Protein AF-A0A1W2A6E4-F1 (afdb_monomer_lite)

Radius of gyration: 13.14 Å; chains: 1; bounding box: 32×28×34 Å

Sequence (102 aa):
MYSIEDKGDCSIYTFNGIDLKIKSVEKKDEVFVFIEHKGKDPLLSMLFGDFGAECELDNIDFEVRTEGGIRYAVVSKDHLTGFIKEVYFFVMENKNVLDKIV

Secondary structure (DSSP, 8-state):
--EEEE-SS-EEEEETTTTEEEEEEEETTEEEEEEEETT-HHHHHHHTTTHHHH---TT--EEEEEETTEEEEEEETTTHHHHHHHHHHHHHHTHHHHTT--

pLDDT: mean 76.82, std 14.39, range [43.0, 93.88]

Foldseek 3Di:
DWDWDDPPQWIWTHDPPFQKIWIWGDDDFKIKIAIDHDPDCPLVCCVQPCVVVVDPLVVWDWHWDADPNGIIIIGGPVCVVSVVVSSVVSCVVCVVVVVVVD

Structure (mmCIF, N/CA/C/O backbone):
data_AF-A0A1W2A6E4-F1
#
_entry.id   AF-A0A1W2A6E4-F1
#
loop_
_atom_site.group_PDB
_atom_site.id
_atom_site.type_symbol
_atom_site.label_atom_id
_atom_site.label_alt_id
_atom_site.label_comp_id
_atom_site.label_asym_id
_atom_site.label_entity_id
_atom_site.label_seq_id
_atom_site.pdbx_PDB_ins_code
_atom_site.Cartn_x
_atom_site.Cartn_y
_atom_site.Cartn_z
_atom_site.occupancy
_atom_site.B_iso_or_equiv
_atom_site.auth_seq_id
_atom_site.auth_comp_id
_atom_site.auth_asym_id
_atom_site.auth_atom_id
_atom_site.pdbx_PDB_model_num
ATOM 1 N N . MET A 1 1 ? 0.035 -13.664 -7.875 1.00 69.12 1 MET A N 1
ATOM 2 C CA . MET A 1 1 ? -0.641 -14.074 -6.621 1.00 69.12 1 MET A CA 1
ATOM 3 C C . MET A 1 1 ? 0.341 -13.819 -5.487 1.00 69.12 1 MET A C 1
ATOM 5 O O . MET A 1 1 ? 1.489 -14.223 -5.631 1.00 69.12 1 MET A O 1
ATOM 9 N N . TYR A 1 2 ? -0.043 -13.069 -4.454 1.00 84.06 2 TYR A N 1
ATOM 10 C CA . TYR A 1 2 ? 0.850 -12.699 -3.347 1.00 84.06 2 TYR A CA 1
ATOM 11 C C . TYR A 1 2 ? 0.782 -13.717 -2.204 1.00 84.06 2 TYR A C 1
ATOM 13 O O . TYR A 1 2 ? -0.222 -14.411 -2.051 1.00 84.06 2 TYR A O 1
ATOM 21 N N . SER A 1 3 ? 1.837 -13.791 -1.395 1.00 90.56 3 SER A N 1
ATOM 22 C CA . SER A 1 3 ? 1.813 -14.450 -0.086 1.00 90.56 3 SER A CA 1
ATOM 23 C C . SER A 1 3 ? 1.594 -13.417 1.015 1.00 90.56 3 SER A C 1
ATOM 25 O O . SER A 1 3 ? 2.071 -12.289 0.893 1.00 90.56 3 SER A O 1
ATOM 27 N N . ILE A 1 4 ? 0.890 -13.800 2.080 1.00 92.19 4 ILE A N 1
ATOM 28 C CA . ILE A 1 4 ? 0.664 -12.951 3.254 1.00 92.19 4 ILE A CA 1
ATOM 29 C C . ILE A 1 4 ? 1.457 -13.521 4.429 1.00 92.19 4 ILE A C 1
ATOM 31 O O . ILE A 1 4 ? 1.341 -14.707 4.734 1.00 92.19 4 ILE A O 1
ATOM 35 N N . GLU A 1 5 ? 2.231 -12.672 5.093 1.00 92.56 5 GLU A N 1
ATOM 36 C CA . GLU A 1 5 ? 2.860 -12.947 6.383 1.00 92.56 5 GLU A CA 1
ATOM 37 C C . GLU A 1 5 ? 2.211 -12.058 7.448 1.00 92.56 5 GLU A C 1
ATOM 39 O O . GLU A 1 5 ? 2.331 -10.833 7.391 1.00 92.56 5 GLU A O 1
ATOM 44 N N . ASP A 1 6 ? 1.531 -12.665 8.417 1.00 89.94 6 ASP A N 1
ATOM 45 C CA . ASP A 1 6 ? 0.991 -11.961 9.581 1.00 89.94 6 ASP A CA 1
ATOM 46 C C . ASP A 1 6 ? 2.047 -11.898 10.695 1.00 89.94 6 ASP A C 1
ATOM 48 O O . ASP A 1 6 ? 2.650 -12.916 11.049 1.00 89.94 6 ASP A O 1
ATOM 52 N N . LYS A 1 7 ? 2.309 -10.698 11.220 1.00 88.25 7 LYS A N 1
ATOM 53 C CA . LYS A 1 7 ? 3.280 -10.454 12.300 1.00 88.25 7 LYS A CA 1
ATOM 54 C C . LYS A 1 7 ? 2.628 -9.929 13.582 1.00 88.25 7 LYS A C 1
ATOM 56 O O . LYS A 1 7 ? 3.324 -9.442 14.469 1.00 88.25 7 LYS A O 1
ATOM 61 N N . GLY A 1 8 ? 1.309 -10.060 13.705 1.00 84.31 8 GLY A N 1
ATOM 62 C CA . GLY A 1 8 ? 0.516 -9.624 14.851 1.00 84.31 8 GLY A CA 1
ATOM 63 C C . GLY A 1 8 ? 0.167 -8.136 14.822 1.00 8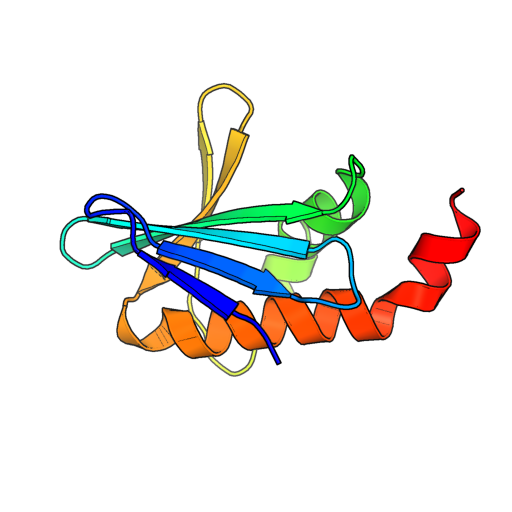4.31 8 GLY A C 1
ATOM 64 O O . GLY A 1 8 ? -1.001 -7.782 14.933 1.00 84.31 8 GLY A O 1
ATOM 65 N N . ASP A 1 9 ? 1.157 -7.257 14.663 1.00 86.44 9 ASP A N 1
ATOM 66 C CA . ASP A 1 9 ? 0.953 -5.802 14.565 1.00 86.44 9 ASP A CA 1
ATOM 67 C C . ASP A 1 9 ? 0.820 -5.303 13.118 1.00 86.44 9 ASP A C 1
ATOM 69 O O . ASP A 1 9 ? 0.418 -4.162 12.873 1.00 86.44 9 ASP A O 1
ATOM 73 N N . CYS A 1 10 ? 1.176 -6.146 12.151 1.00 91.38 10 CYS A N 1
ATOM 74 C CA . CYS A 1 10 ? 1.112 -5.831 10.738 1.00 91.38 10 CYS A CA 1
ATOM 75 C C . CYS A 1 10 ? 0.984 -7.081 9.869 1.00 91.38 10 CYS A C 1
ATOM 77 O O . CYS A 1 10 ? 1.385 -8.180 10.259 1.00 91.38 10 CYS A O 1
ATOM 79 N N . SER A 1 11 ? 0.490 -6.878 8.652 1.00 93.88 11 SER A N 1
ATOM 80 C CA . SER A 1 11 ? 0.472 -7.893 7.601 1.00 93.88 11 SER A CA 1
ATOM 81 C C . SER A 1 11 ? 1.395 -7.465 6.467 1.00 93.88 11 SER A C 1
ATOM 83 O O . SER A 1 11 ? 1.422 -6.295 6.082 1.00 93.88 11 SER A O 1
ATOM 85 N N . ILE A 1 12 ? 2.172 -8.404 5.932 1.00 92.69 12 ILE A N 1
ATOM 86 C CA . ILE A 1 12 ? 3.088 -8.169 4.813 1.00 92.69 12 ILE A CA 1
ATOM 87 C C . ILE A 1 12 ? 2.634 -9.006 3.623 1.00 92.69 12 ILE A C 1
ATOM 89 O O . ILE A 1 12 ? 2.605 -10.232 3.683 1.00 92.69 12 ILE A O 1
ATOM 93 N N . TYR A 1 13 ? 2.310 -8.329 2.530 1.00 92.06 13 TYR A N 1
ATOM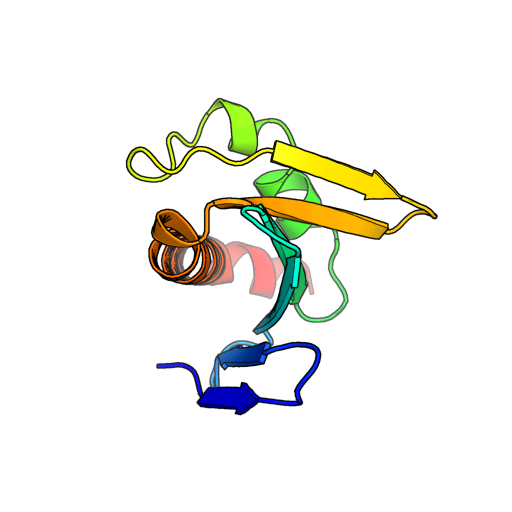 94 C CA . TYR A 1 13 ? 1.923 -8.900 1.252 1.00 92.06 13 TYR A CA 1
ATOM 95 C C . TYR A 1 13 ? 3.140 -8.899 0.328 1.00 92.06 13 TYR A C 1
ATOM 97 O O . TYR A 1 13 ? 3.633 -7.838 -0.058 1.00 92.06 13 TYR A O 1
ATOM 105 N N . THR A 1 14 ? 3.621 -10.083 -0.039 1.00 90.94 14 THR A N 1
ATOM 106 C CA . THR A 1 14 ? 4.790 -10.255 -0.910 1.00 90.94 14 THR A CA 1
ATOM 107 C C . THR A 1 14 ? 4.348 -10.794 -2.266 1.00 90.94 14 THR A C 1
ATOM 109 O O . THR A 1 14 ? 3.797 -11.893 -2.366 1.00 90.94 14 THR A O 1
ATOM 112 N N . PHE A 1 15 ? 4.586 -10.030 -3.331 1.00 88.12 15 PHE A N 1
ATOM 113 C CA . PHE A 1 15 ? 4.155 -10.378 -4.685 1.00 88.12 15 PHE A CA 1
ATOM 114 C C . PHE A 1 15 ? 5.260 -11.097 -5.457 1.00 88.12 15 PHE A C 1
ATOM 116 O O . PHE A 1 15 ? 5.982 -10.498 -6.241 1.00 88.12 15 PHE A O 1
ATOM 123 N N . ASN A 1 16 ? 5.372 -12.411 -5.276 1.00 72.81 16 ASN A N 1
ATOM 124 C CA . ASN A 1 16 ? 6.395 -13.215 -5.951 1.00 72.81 16 ASN A CA 1
ATOM 125 C C . ASN A 1 16 ? 6.351 -13.028 -7.486 1.00 72.81 16 ASN A C 1
ATOM 127 O O . ASN A 1 16 ? 5.318 -13.259 -8.115 1.00 72.81 16 ASN A O 1
ATOM 131 N N . GLY A 1 17 ? 7.471 -12.606 -8.086 1.00 76.69 17 GLY A N 1
ATOM 132 C CA . GLY A 1 17 ? 7.608 -12.344 -9.532 1.00 76.69 17 GLY A CA 1
ATOM 133 C C . GLY A 1 17 ? 7.712 -10.862 -9.919 1.00 76.69 17 GLY A C 1
ATOM 134 O O . GLY A 1 17 ? 8.107 -10.544 -11.045 1.00 76.69 17 GLY A O 1
ATOM 135 N N . ILE A 1 18 ? 7.421 -9.964 -8.981 1.00 76.38 18 ILE A N 1
ATOM 136 C CA . ILE A 1 18 ? 7.797 -8.551 -9.026 1.00 76.38 18 ILE A CA 1
ATOM 137 C C . ILE A 1 18 ? 8.390 -8.186 -7.666 1.00 76.38 18 ILE A C 1
ATOM 139 O O . ILE A 1 18 ? 7.989 -8.732 -6.646 1.00 76.38 18 ILE A O 1
ATOM 143 N N . ASP A 1 19 ? 9.380 -7.305 -7.610 1.00 81.25 19 ASP A N 1
ATOM 144 C CA . ASP A 1 19 ? 10.027 -6.939 -6.345 1.00 81.25 19 ASP A CA 1
ATOM 145 C C . ASP A 1 19 ? 9.154 -5.957 -5.530 1.00 81.25 19 ASP A C 1
ATOM 147 O O . ASP A 1 19 ? 9.621 -4.889 -5.142 1.00 81.25 19 ASP A O 1
ATOM 151 N N . LEU A 1 20 ? 7.877 -6.308 -5.314 1.00 85.62 20 LEU A N 1
ATOM 152 C CA . LEU A 1 20 ? 6.852 -5.534 -4.614 1.00 85.62 20 LEU A CA 1
ATOM 153 C C . LEU A 1 20 ? 6.500 -6.190 -3.275 1.00 85.62 20 LEU A C 1
ATOM 155 O O . LEU A 1 20 ? 6.094 -7.358 -3.213 1.00 85.62 20 LEU A O 1
ATOM 159 N N . LYS A 1 21 ? 6.584 -5.391 -2.215 1.00 89.56 21 LYS A N 1
ATOM 160 C CA . LYS A 1 21 ? 6.067 -5.705 -0.888 1.00 89.56 21 LYS A CA 1
ATOM 161 C C . LYS A 1 21 ? 5.126 -4.602 -0.436 1.00 89.56 21 LYS A C 1
ATOM 163 O O . LYS A 1 21 ? 5.409 -3.422 -0.616 1.00 89.56 21 LYS A O 1
ATOM 168 N N . ILE A 1 22 ? 4.018 -4.989 0.176 1.00 90.06 22 ILE A N 1
ATOM 169 C CA . ILE A 1 22 ? 3.074 -4.058 0.787 1.00 90.06 22 ILE A CA 1
ATOM 170 C C . ILE A 1 22 ? 2.938 -4.445 2.252 1.00 90.06 22 ILE A C 1
ATOM 172 O O . ILE A 1 22 ? 2.691 -5.604 2.562 1.00 90.06 22 ILE A O 1
ATOM 176 N N . LYS A 1 23 ? 3.114 -3.496 3.163 1.00 92.38 23 LYS A N 1
ATOM 177 C CA . LYS A 1 23 ? 2.880 -3.681 4.594 1.00 92.38 23 LYS A CA 1
ATOM 178 C C . LYS A 1 23 ? 1.612 -2.933 4.980 1.00 92.38 23 LYS A C 1
ATOM 180 O O . LYS A 1 23 ? 1.525 -1.739 4.720 1.00 92.38 23 LYS A O 1
ATOM 185 N N . SER A 1 24 ? 0.676 -3.598 5.648 1.00 92.75 24 SER A N 1
ATOM 186 C CA . SER A 1 24 ? -0.492 -2.961 6.254 1.00 92.75 24 SER A CA 1
ATOM 187 C C . SER A 1 24 ? -0.396 -2.982 7.777 1.00 92.75 24 SER A C 1
ATOM 189 O O . SER A 1 24 ? 0.000 -3.983 8.373 1.00 92.75 24 SER A O 1
ATOM 191 N N . VAL A 1 25 ? -0.762 -1.873 8.412 1.00 93.50 25 VAL A N 1
ATOM 192 C CA . VAL A 1 25 ? -0.875 -1.744 9.869 1.00 93.50 25 VAL A CA 1
ATOM 193 C C . VAL A 1 25 ? -2.280 -1.256 10.174 1.00 93.50 25 VAL A C 1
ATOM 195 O O . VAL A 1 25 ? -2.634 -0.131 9.824 1.00 93.50 25 VAL A O 1
ATOM 198 N N . GLU A 1 26 ? -3.090 -2.091 10.810 1.00 90.94 26 GLU A N 1
ATOM 199 C CA . GLU A 1 26 ? -4.449 -1.708 11.183 1.00 90.94 26 GLU A CA 1
ATOM 200 C C . GLU A 1 26 ? -4.452 -0.902 12.483 1.00 90.94 26 GLU A C 1
ATOM 202 O O . GLU A 1 26 ? -3.879 -1.316 13.493 1.00 90.94 26 GLU A O 1
ATOM 207 N N . LYS A 1 27 ? -5.141 0.241 12.489 1.00 88.12 27 LYS A N 1
ATOM 208 C CA . LYS A 1 27 ? -5.401 1.024 13.700 1.00 88.12 27 LYS A CA 1
ATOM 209 C C . LYS A 1 27 ? -6.841 1.521 13.693 1.00 88.12 27 LYS A C 1
ATOM 211 O O . LYS A 1 27 ? -7.190 2.428 12.947 1.00 88.12 27 LYS A O 1
ATOM 216 N N . LYS A 1 28 ? -7.656 0.979 14.604 1.00 85.69 28 LYS A N 1
ATOM 217 C CA . LYS A 1 28 ? -9.094 1.284 14.712 1.00 85.69 28 LYS A CA 1
ATOM 218 C C . LYS A 1 28 ? -9.813 1.005 13.389 1.00 85.69 28 LYS A C 1
ATOM 220 O O . LYS A 1 28 ? -9.899 -0.167 13.040 1.00 85.69 28 LYS A O 1
ATOM 225 N N . ASP A 1 29 ? -10.262 2.045 12.690 1.00 83.25 29 ASP A N 1
ATOM 226 C CA . ASP A 1 29 ? -11.020 1.993 11.433 1.00 83.25 29 ASP A CA 1
ATOM 227 C C . ASP A 1 29 ? -10.152 2.295 10.197 1.00 83.25 29 ASP A C 1
ATOM 229 O O . ASP A 1 29 ? -10.593 2.116 9.064 1.00 83.25 29 ASP A O 1
ATOM 233 N N . GLU A 1 30 ? -8.900 2.708 10.410 1.00 88.31 30 GLU A N 1
ATOM 234 C CA . GLU A 1 30 ? -7.941 3.029 9.354 1.00 88.31 30 GLU A CA 1
ATOM 235 C C . GLU A 1 30 ? -6.894 1.916 9.208 1.00 88.31 30 GLU A C 1
ATOM 237 O O . GLU A 1 30 ? -6.469 1.275 10.179 1.00 88.31 30 GLU A O 1
ATOM 242 N N . VAL A 1 31 ? -6.423 1.722 7.979 1.00 91.44 31 VAL A N 1
ATOM 243 C CA . VAL A 1 31 ? -5.293 0.855 7.662 1.00 91.44 31 VAL A CA 1
ATOM 244 C C . VAL A 1 31 ? -4.204 1.674 6.992 1.00 91.44 31 VAL A C 1
ATOM 246 O O . VAL A 1 31 ? -4.416 2.328 5.976 1.00 91.44 31 VAL A O 1
ATOM 249 N N . PHE A 1 32 ? -3.014 1.609 7.572 1.00 91.38 32 PHE A N 1
ATOM 250 C CA . PHE A 1 32 ? -1.833 2.324 7.119 1.00 91.38 32 PHE A CA 1
ATOM 251 C C . PHE A 1 32 ? -1.055 1.395 6.196 1.00 91.38 32 PHE A C 1
ATOM 253 O O . PHE A 1 32 ? -0.592 0.340 6.635 1.00 91.38 32 PHE A O 1
ATOM 260 N N . VAL A 1 33 ? -0.931 1.764 4.925 1.00 89.94 33 VAL A N 1
ATOM 261 C CA . VAL A 1 33 ? -0.366 0.920 3.874 1.00 89.94 33 VAL A CA 1
ATOM 262 C C . VAL A 1 33 ? 0.943 1.512 3.367 1.00 89.94 33 VAL A C 1
ATOM 264 O O . VAL A 1 33 ? 0.984 2.583 2.762 1.00 89.94 33 VAL A O 1
ATOM 267 N N . PHE A 1 34 ? 2.026 0.782 3.601 1.00 87.62 34 PHE A N 1
ATOM 268 C CA . PHE A 1 34 ? 3.379 1.115 3.177 1.00 87.62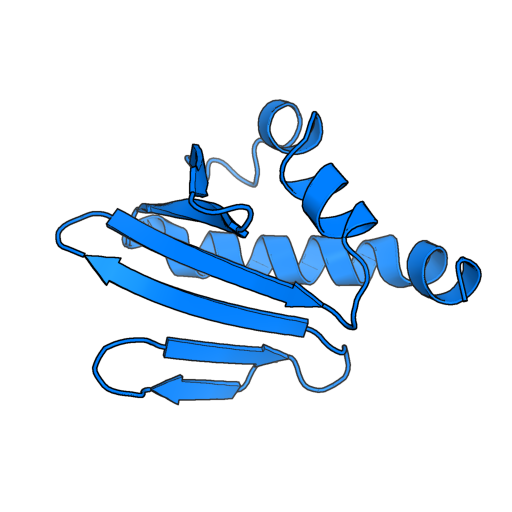 34 PHE A CA 1
ATOM 269 C C . PHE A 1 34 ? 3.746 0.237 1.989 1.00 87.62 34 PHE A C 1
ATOM 271 O O . PHE A 1 34 ? 3.598 -0.983 2.052 1.00 87.62 34 PHE A O 1
ATOM 278 N N . ILE A 1 35 ? 4.234 0.842 0.914 1.00 84.56 35 ILE A N 1
ATOM 279 C CA . ILE A 1 35 ? 4.547 0.136 -0.328 1.00 84.56 35 ILE A CA 1
ATOM 280 C C . ILE A 1 35 ? 6.053 0.224 -0.552 1.00 84.56 35 ILE A C 1
ATOM 282 O O . ILE A 1 35 ? 6.632 1.307 -0.545 1.00 84.56 35 ILE A O 1
ATOM 286 N N . GLU A 1 36 ? 6.686 -0.923 -0.754 1.00 80.38 36 GLU A N 1
ATOM 287 C CA . GLU A 1 36 ? 8.110 -1.049 -1.021 1.00 80.38 36 GLU A CA 1
ATOM 288 C C . GLU A 1 36 ? 8.302 -1.752 -2.369 1.00 80.38 36 GLU A C 1
ATOM 290 O O . GLU A 1 36 ? 7.898 -2.901 -2.549 1.00 80.38 36 GLU A O 1
ATOM 295 N N . HIS A 1 37 ? 8.934 -1.063 -3.321 1.00 74.25 37 HIS A N 1
ATOM 296 C CA . HIS A 1 37 ? 9.314 -1.635 -4.611 1.00 74.25 37 HIS A CA 1
ATOM 297 C C . HIS A 1 37 ? 10.772 -1.290 -4.941 1.00 74.25 37 HIS A C 1
ATOM 299 O O . HIS A 1 37 ? 11.121 -0.111 -5.009 1.00 74.25 37 HIS A O 1
ATOM 305 N N . LYS A 1 38 ? 11.618 -2.321 -5.108 1.00 67.31 38 LYS A N 1
ATOM 306 C CA . LYS A 1 38 ? 13.087 -2.300 -5.335 1.00 67.31 38 LYS A CA 1
ATOM 307 C C . LYS A 1 38 ? 13.746 -0.908 -5.509 1.00 67.31 38 LYS A C 1
ATOM 309 O O . LYS A 1 38 ? 14.145 -0.518 -6.604 1.00 67.31 38 LYS A O 1
ATOM 314 N N . GLY A 1 39 ? 13.891 -0.166 -4.406 1.00 52.97 39 GLY A N 1
ATOM 315 C CA . GLY A 1 39 ? 14.710 1.052 -4.303 1.00 52.97 39 GLY A CA 1
ATOM 316 C C . GLY A 1 39 ? 14.319 2.254 -5.178 1.00 52.97 39 GLY A C 1
ATOM 317 O O . GLY A 1 39 ? 15.107 3.194 -5.258 1.00 52.97 39 GLY A O 1
ATOM 318 N N . LYS A 1 40 ? 13.154 2.257 -5.844 1.00 52.22 40 LYS A N 1
ATOM 319 C CA . LYS A 1 40 ? 12.749 3.342 -6.756 1.00 52.22 40 LYS A CA 1
ATOM 320 C C . LYS A 1 40 ? 11.455 4.026 -6.307 1.00 52.22 40 LYS A C 1
ATOM 322 O O . LYS A 1 40 ? 10.351 3.577 -6.597 1.00 52.22 40 LYS A O 1
ATOM 327 N N . ASP A 1 41 ? 11.654 5.185 -5.685 1.00 54.94 41 ASP A N 1
ATOM 328 C CA . ASP A 1 41 ? 10.667 6.207 -5.311 1.00 54.94 41 ASP A CA 1
ATOM 329 C C . ASP A 1 41 ? 9.816 6.785 -6.475 1.00 54.94 41 ASP A C 1
ATOM 331 O O . ASP A 1 41 ? 8.664 7.128 -6.232 1.00 54.94 41 ASP A O 1
ATOM 335 N N . PRO A 1 42 ? 10.260 6.857 -7.756 1.00 53.47 42 PRO A N 1
ATOM 336 C CA . PRO A 1 42 ? 9.474 7.517 -8.808 1.00 53.47 42 PRO A CA 1
ATOM 337 C C . PRO A 1 42 ? 8.069 6.937 -9.016 1.00 53.47 42 PRO A C 1
ATOM 339 O O . PRO A 1 42 ? 7.129 7.690 -9.231 1.00 53.47 42 PRO A O 1
ATOM 342 N N . LEU A 1 43 ? 7.908 5.616 -8.897 1.00 57.12 43 LEU A N 1
ATOM 343 C CA . LEU A 1 43 ? 6.608 4.941 -8.990 1.00 57.12 43 LEU A CA 1
ATOM 344 C C . LEU A 1 43 ? 5.680 5.275 -7.828 1.00 57.12 43 LEU A C 1
ATOM 346 O O . LEU A 1 43 ? 4.488 5.460 -8.032 1.00 57.12 43 LEU A O 1
ATOM 350 N N . LEU A 1 44 ? 6.230 5.322 -6.614 1.00 60.66 44 LEU A N 1
ATOM 351 C CA . LEU A 1 44 ? 5.487 5.673 -5.407 1.00 60.66 44 LEU A CA 1
ATOM 352 C C . LEU A 1 44 ? 5.128 7.151 -5.428 1.00 60.66 44 LEU A C 1
ATOM 354 O O . LEU A 1 44 ? 4.034 7.526 -5.038 1.00 60.66 44 LEU A O 1
ATOM 358 N N . SER A 1 45 ? 6.021 7.992 -5.937 1.00 62.62 45 SER A N 1
ATOM 359 C CA . SER A 1 45 ? 5.758 9.403 -6.172 1.00 62.62 45 SER A CA 1
ATOM 360 C C . SER A 1 45 ? 4.753 9.649 -7.301 1.00 62.62 45 SER A C 1
ATOM 362 O O . SER A 1 45 ? 4.060 10.653 -7.237 1.00 62.62 45 SER A O 1
ATOM 364 N N . MET A 1 46 ? 4.608 8.750 -8.283 1.00 62.41 46 MET A N 1
ATOM 365 C CA . MET A 1 46 ? 3.500 8.795 -9.248 1.00 62.41 46 MET A CA 1
ATOM 366 C C . MET A 1 46 ? 2.197 8.315 -8.606 1.00 62.41 46 MET A C 1
ATOM 368 O O . MET A 1 46 ? 1.239 9.074 -8.587 1.00 62.41 46 MET A O 1
ATOM 372 N N . LEU A 1 47 ? 2.191 7.129 -7.987 1.00 66.69 47 LEU A N 1
ATOM 373 C CA . LEU A 1 47 ? 1.038 6.558 -7.278 1.00 66.69 47 LEU A CA 1
ATOM 374 C C . LEU A 1 47 ? 0.474 7.504 -6.202 1.00 66.69 47 LEU A C 1
ATOM 376 O O . LEU A 1 47 ? -0.733 7.577 -6.007 1.00 66.69 47 LEU A O 1
ATOM 380 N N . PHE A 1 48 ? 1.351 8.232 -5.509 1.00 64.12 48 PHE A N 1
ATOM 381 C CA . PHE A 1 48 ? 0.999 9.161 -4.438 1.00 64.12 48 PHE A CA 1
ATOM 382 C C . PHE A 1 48 ? 1.067 10.650 -4.828 1.00 64.12 48 PHE A C 1
ATOM 384 O O . PHE A 1 48 ? 0.874 11.507 -3.966 1.00 64.12 48 PHE A O 1
ATOM 391 N N . GLY A 1 49 ? 1.416 10.963 -6.077 1.00 63.72 49 GLY A N 1
ATOM 392 C CA . GLY A 1 49 ? 1.428 12.320 -6.633 1.00 63.72 49 GLY A CA 1
ATOM 393 C C . GLY A 1 49 ? 0.100 12.637 -7.321 1.00 63.72 49 GLY A C 1
ATOM 394 O O . GLY A 1 49 ? -0.956 12.271 -6.813 1.00 63.72 49 GLY A O 1
ATOM 395 N N . ASP A 1 50 ? 0.146 13.254 -8.505 1.00 50.31 50 ASP A N 1
ATOM 396 C CA . ASP A 1 50 ? -1.049 13.614 -9.297 1.00 50.31 50 ASP A CA 1
ATOM 397 C C . ASP A 1 50 ? -1.953 12.413 -9.647 1.00 50.31 50 ASP A C 1
ATOM 399 O O . ASP A 1 50 ? -3.138 12.581 -9.919 1.00 50.31 50 ASP A O 1
ATOM 403 N N . PHE A 1 51 ? -1.439 11.182 -9.584 1.00 50.28 51 PHE A N 1
ATOM 404 C CA . PHE A 1 51 ? -2.214 9.979 -9.884 1.00 50.28 51 PHE A CA 1
ATOM 405 C C . PHE A 1 51 ? -3.188 9.591 -8.764 1.00 50.28 51 PHE A C 1
ATOM 407 O O . PHE A 1 51 ? -4.210 8.994 -9.055 1.00 50.28 51 PHE A O 1
ATOM 414 N N . GLY A 1 52 ? -2.948 9.968 -7.502 1.00 50.00 52 GLY A N 1
ATOM 415 C CA . GLY A 1 52 ? -3.934 9.753 -6.431 1.00 50.00 52 GLY A CA 1
ATOM 416 C C . GLY A 1 52 ? -5.199 10.609 -6.591 1.00 50.00 52 GLY A C 1
ATOM 417 O O . GLY A 1 52 ? -6.232 10.281 -6.020 1.00 50.00 52 GLY A O 1
ATOM 418 N N . ALA A 1 53 ? -5.118 11.690 -7.378 1.00 48.25 53 ALA A N 1
ATOM 419 C CA . ALA A 1 53 ? -6.251 12.539 -7.742 1.00 48.25 53 ALA A CA 1
ATOM 420 C C . ALA A 1 53 ? -6.910 12.131 -9.076 1.00 48.25 53 ALA A C 1
ATOM 422 O O . ALA A 1 53 ? -8.091 12.402 -9.267 1.00 48.25 53 ALA A O 1
ATOM 423 N N . GLU A 1 54 ? -6.164 11.497 -9.991 1.00 43.00 54 GLU A N 1
ATOM 424 C CA . GLU A 1 54 ? -6.657 11.069 -11.316 1.00 43.00 54 GLU A CA 1
ATOM 425 C C . GLU A 1 54 ? -7.106 9.599 -11.357 1.00 43.00 54 GLU A C 1
ATOM 427 O O . GLU A 1 54 ? -7.965 9.230 -12.156 1.00 43.00 54 GLU A O 1
ATOM 432 N N . CYS A 1 55 ? -6.566 8.750 -10.484 1.00 49.28 55 CYS A N 1
ATOM 433 C CA . CYS A 1 55 ? -7.076 7.413 -10.253 1.00 49.28 55 CYS A CA 1
ATOM 434 C C . CYS A 1 55 ? -8.083 7.449 -9.117 1.00 49.28 55 CYS A C 1
ATOM 436 O O . CYS A 1 55 ? -7.771 7.147 -7.965 1.00 49.28 55 CYS A O 1
ATOM 438 N N . GLU A 1 56 ? -9.334 7.706 -9.486 1.00 50.62 56 GLU A N 1
ATOM 439 C CA . GLU A 1 56 ? -10.443 6.928 -8.944 1.00 50.62 56 GLU A CA 1
ATOM 440 C C . GLU A 1 56 ? -10.087 5.439 -9.125 1.00 50.62 56 GLU A C 1
ATOM 442 O O . GLU A 1 56 ? -10.448 4.813 -10.118 1.00 50.62 56 GLU A O 1
ATOM 447 N N . LEU A 1 57 ? -9.272 4.888 -8.222 1.00 60.03 57 LEU A N 1
A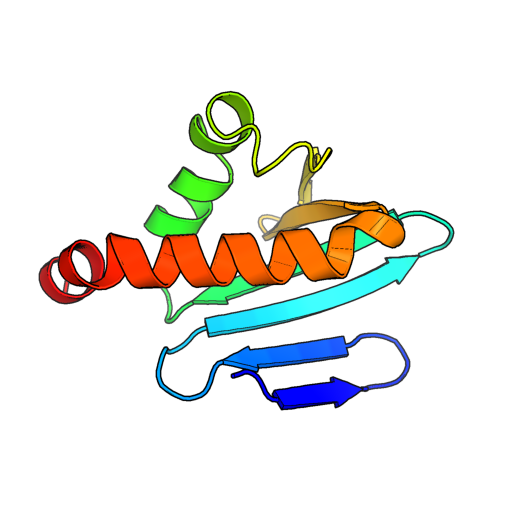TOM 448 C CA . L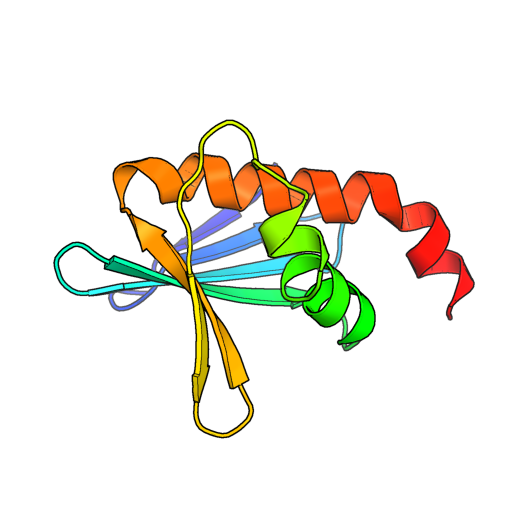EU A 1 57 ? -8.933 3.472 -8.159 1.00 60.03 57 LEU A CA 1
ATOM 449 C C . LEU A 1 57 ? -10.236 2.733 -7.845 1.00 60.03 57 LEU A C 1
ATOM 451 O O . LEU A 1 57 ? -10.525 2.515 -6.681 1.00 60.03 57 LEU A O 1
ATOM 455 N N . ASP A 1 58 ? -11.087 2.459 -8.832 1.00 58.78 58 ASP A N 1
ATOM 456 C CA . ASP A 1 58 ? -12.352 1.724 -8.683 1.00 58.78 58 ASP A CA 1
ATOM 457 C C . ASP A 1 58 ? -13.163 2.089 -7.404 1.00 58.78 58 ASP A C 1
ATOM 459 O O . ASP A 1 58 ? -13.547 1.220 -6.621 1.00 58.78 58 ASP A O 1
ATOM 463 N N . ASN A 1 59 ? -13.438 3.381 -7.163 1.00 66.56 59 ASN A N 1
ATOM 464 C CA . ASN A 1 59 ? -14.137 3.890 -5.957 1.00 66.56 59 ASN A CA 1
ATOM 465 C C . ASN A 1 59 ? -13.446 3.603 -4.604 1.00 66.56 59 ASN A C 1
ATOM 467 O O . ASN A 1 59 ? -14.100 3.554 -3.560 1.00 66.56 59 ASN A O 1
ATOM 471 N N . ILE A 1 60 ? -12.132 3.400 -4.588 1.00 74.81 60 ILE A N 1
ATOM 472 C CA . ILE A 1 60 ? -11.363 3.248 -3.355 1.00 74.81 60 ILE A CA 1
ATOM 473 C C . ILE A 1 60 ? -10.964 4.628 -2.843 1.00 74.81 60 ILE A C 1
ATOM 475 O O . ILE A 1 60 ? -10.016 5.237 -3.332 1.00 74.81 60 ILE A O 1
ATOM 479 N N . ASP A 1 61 ? -11.652 5.087 -1.801 1.00 78.00 61 ASP A N 1
ATOM 480 C CA . ASP A 1 61 ? -11.231 6.270 -1.051 1.00 78.00 61 ASP A CA 1
ATOM 481 C C . ASP A 1 61 ? -9.959 5.972 -0.245 1.00 78.00 61 ASP A C 1
ATOM 483 O O . ASP A 1 61 ? -9.929 5.045 0.579 1.00 78.00 61 ASP A O 1
ATOM 487 N N . PHE A 1 62 ? -8.914 6.772 -0.465 1.00 83.50 62 PHE A N 1
ATOM 488 C CA . PHE A 1 62 ? -7.679 6.726 0.311 1.00 83.50 62 PHE A CA 1
ATOM 489 C C . PHE A 1 62 ? -7.035 8.105 0.454 1.00 83.50 62 PHE A C 1
ATOM 491 O O . PHE A 1 62 ? -7.166 8.973 -0.404 1.00 83.50 62 PHE A O 1
ATOM 498 N N . GLU A 1 63 ? -6.290 8.294 1.540 1.00 84.06 63 GLU A N 1
ATOM 499 C CA . GLU A 1 63 ? -5.460 9.479 1.752 1.00 84.06 63 GLU A CA 1
ATOM 500 C C . GLU A 1 63 ? -3.981 9.121 1.643 1.00 84.06 63 GLU A C 1
ATOM 502 O O . GLU A 1 63 ? -3.557 8.022 2.001 1.00 84.06 63 GLU A O 1
ATOM 507 N N . VAL A 1 64 ? -3.159 10.079 1.226 1.00 82.81 64 VAL A N 1
ATOM 508 C CA . VAL A 1 64 ? -1.700 9.955 1.268 1.00 82.81 64 VAL A CA 1
ATOM 509 C C . VAL A 1 64 ? -1.166 10.824 2.395 1.00 82.81 64 VAL A C 1
ATOM 511 O O . VAL A 1 64 ? -1.409 12.029 2.432 1.00 82.81 64 VAL A O 1
ATOM 514 N N . ARG A 1 65 ? -0.381 10.232 3.297 1.00 84.00 65 ARG A N 1
ATOM 515 C CA . ARG A 1 65 ? 0.285 10.955 4.388 1.00 84.00 65 ARG A CA 1
ATOM 516 C C . ARG A 1 65 ? 1.798 10.769 4.306 1.00 84.00 65 ARG A C 1
ATOM 518 O O . ARG A 1 65 ? 2.302 9.791 3.756 1.00 84.00 65 ARG A O 1
ATOM 525 N N . THR A 1 66 ? 2.536 11.754 4.815 1.00 82.62 66 THR A N 1
ATOM 526 C CA . THR A 1 66 ? 4.002 11.712 4.912 1.00 82.62 66 THR A CA 1
ATOM 527 C C . THR A 1 66 ? 4.417 12.046 6.339 1.00 82.62 66 THR A C 1
ATOM 529 O O . THR A 1 66 ? 4.144 13.144 6.817 1.00 82.62 66 THR A O 1
ATOM 532 N N . GLU A 1 67 ? 5.105 11.125 7.011 1.00 80.06 67 GLU A N 1
ATOM 533 C CA . GLU A 1 67 ? 5.624 11.317 8.368 1.00 80.06 67 GLU A CA 1
ATOM 534 C C . GLU A 1 67 ? 7.088 10.886 8.436 1.00 80.06 67 GLU A C 1
ATOM 536 O O . GLU A 1 67 ? 7.456 9.814 7.960 1.00 80.06 67 GLU A O 1
ATOM 541 N N . GLY A 1 68 ? 7.953 11.730 9.009 1.00 80.06 68 GLY A N 1
ATOM 542 C CA . GLY A 1 68 ? 9.377 11.404 9.170 1.00 80.06 68 GLY A CA 1
ATOM 543 C C . GLY A 1 68 ? 10.118 11.106 7.857 1.00 80.06 68 GLY A C 1
ATOM 544 O O . GLY A 1 68 ? 11.105 10.379 7.874 1.00 80.06 68 GLY A O 1
ATOM 545 N N . GLY A 1 69 ? 9.635 11.630 6.723 1.00 74.75 69 GLY A N 1
ATOM 546 C CA . GLY A 1 69 ? 10.180 11.348 5.389 1.00 74.75 69 GLY A CA 1
ATOM 547 C C . GLY A 1 69 ? 9.668 10.053 4.746 1.00 74.75 69 GLY A C 1
ATOM 548 O O . GLY A 1 69 ? 10.084 9.729 3.640 1.00 74.75 69 GLY A O 1
ATOM 549 N N . ILE A 1 70 ? 8.757 9.330 5.402 1.00 77.25 70 ILE A N 1
ATOM 550 C CA . ILE A 1 70 ? 8.129 8.113 4.881 1.00 77.25 70 ILE A CA 1
ATOM 551 C C . ILE A 1 70 ? 6.724 8.457 4.393 1.00 77.25 70 ILE A C 1
ATOM 553 O O . ILE A 1 70 ? 5.919 9.004 5.149 1.00 77.25 70 ILE A O 1
ATOM 557 N N . ARG A 1 71 ? 6.422 8.113 3.139 1.00 80.81 71 ARG A N 1
ATOM 558 C CA . ARG A 1 71 ? 5.096 8.281 2.537 1.00 80.81 71 ARG A CA 1
ATOM 559 C C . ARG A 1 71 ? 4.315 6.967 2.581 1.00 80.81 71 ARG A C 1
ATOM 561 O O . ARG A 1 71 ? 4.876 5.910 2.297 1.00 80.81 71 ARG A O 1
ATOM 568 N N . TYR A 1 72 ? 3.038 7.034 2.939 1.00 85.25 72 TYR A N 1
ATOM 569 C CA . TYR A 1 72 ? 2.151 5.874 3.039 1.00 85.25 72 TYR A CA 1
ATOM 570 C C . TYR A 1 72 ? 0.702 6.249 2.714 1.00 85.25 72 TYR A C 1
ATOM 572 O O . TYR A 1 72 ? 0.321 7.419 2.797 1.00 85.25 72 TYR A O 1
ATOM 580 N N . ALA A 1 73 ? -0.101 5.246 2.357 1.00 86.94 73 ALA A N 1
ATOM 581 C CA . ALA A 1 73 ? -1.535 5.404 2.149 1.00 86.94 73 ALA A CA 1
ATOM 582 C C . ALA A 1 73 ? -2.304 5.129 3.445 1.00 86.94 73 ALA A C 1
ATOM 584 O O . ALA A 1 73 ? -1.898 4.291 4.251 1.00 86.94 73 ALA A O 1
ATOM 585 N N . VAL A 1 74 ? -3.436 5.795 3.618 1.00 89.50 74 VAL A N 1
ATOM 586 C CA . VAL A 1 74 ? -4.431 5.499 4.643 1.00 89.50 74 VAL A CA 1
ATOM 587 C C . VAL A 1 74 ? -5.708 5.091 3.926 1.00 89.50 74 VAL A C 1
ATOM 589 O O . VAL A 1 74 ? -6.260 5.873 3.159 1.00 89.50 74 VAL A O 1
ATOM 592 N N . VAL A 1 75 ? -6.144 3.855 4.152 1.00 89.12 75 VAL A N 1
ATOM 593 C CA . VAL A 1 75 ? -7.326 3.255 3.517 1.00 89.12 75 VAL A CA 1
ATOM 594 C C . VAL A 1 75 ? -8.292 2.749 4.581 1.00 89.12 75 VAL A C 1
ATOM 596 O O . VAL A 1 75 ? -7.874 2.394 5.687 1.00 89.12 75 VAL A O 1
ATOM 599 N N . SER A 1 76 ? -9.580 2.666 4.254 1.00 90.06 76 SER A N 1
ATOM 600 C CA . SER A 1 76 ? -10.535 1.938 5.093 1.00 90.06 76 SER A CA 1
ATOM 601 C C . SER A 1 76 ? -10.241 0.433 5.056 1.00 90.06 76 SER A C 1
ATOM 603 O O . SER A 1 76 ? -9.673 -0.094 4.092 1.00 90.06 76 SER A O 1
ATOM 605 N N . LYS A 1 77 ? -10.655 -0.294 6.098 1.00 89.38 77 LYS A N 1
ATOM 606 C CA . LYS A 1 77 ? -10.511 -1.761 6.137 1.00 89.38 77 LYS A CA 1
ATOM 607 C C . LYS A 1 77 ? -11.210 -2.452 4.973 1.00 89.38 77 LYS A C 1
ATOM 609 O O . LYS A 1 77 ? -10.646 -3.372 4.383 1.00 89.38 77 LYS A O 1
ATOM 614 N N . ASP A 1 78 ? -12.396 -1.968 4.624 1.00 89.06 78 ASP A N 1
ATOM 615 C CA . ASP A 1 78 ? -13.216 -2.536 3.555 1.00 89.06 78 ASP A CA 1
ATOM 616 C C . ASP A 1 78 ? -12.552 -2.372 2.181 1.00 89.06 78 ASP A C 1
ATOM 618 O O . ASP A 1 78 ? -12.713 -3.218 1.301 1.00 89.06 78 ASP A O 1
ATOM 622 N N . HIS A 1 79 ? -11.737 -1.328 2.006 1.00 87.75 79 HIS A N 1
ATOM 623 C CA . HIS A 1 79 ? -11.045 -1.052 0.749 1.00 87.75 79 HIS A CA 1
ATOM 624 C C . HIS A 1 79 ? -9.633 -1.645 0.669 1.00 87.75 79 HIS A C 1
ATOM 626 O O . HIS A 1 79 ? -9.065 -1.703 -0.421 1.00 87.75 79 HIS A O 1
ATOM 632 N N . LEU A 1 80 ? -9.066 -2.145 1.775 1.00 89.06 80 LEU A N 1
ATOM 633 C CA . LEU A 1 80 ? -7.681 -2.631 1.829 1.00 89.06 80 LEU A CA 1
ATOM 634 C C . LEU A 1 80 ? -7.365 -3.666 0.741 1.00 89.06 80 LEU A C 1
ATOM 636 O O . LEU A 1 80 ? -6.349 -3.572 0.052 1.00 89.06 80 LEU A O 1
ATOM 640 N N . THR A 1 81 ? -8.241 -4.659 0.574 1.00 89.12 81 THR A N 1
ATOM 641 C CA . THR A 1 81 ? -8.019 -5.731 -0.409 1.00 89.12 81 THR A CA 1
ATOM 642 C C . THR A 1 81 ? -8.073 -5.203 -1.843 1.00 89.12 81 THR A C 1
ATOM 644 O O . THR A 1 81 ? -7.310 -5.673 -2.688 1.00 89.12 81 THR A O 1
ATOM 647 N N . GLY A 1 82 ? -8.961 -4.245 -2.125 1.00 87.88 82 GLY A N 1
ATOM 648 C CA . GLY A 1 82 ? -9.035 -3.578 -3.426 1.00 87.88 82 GLY A CA 1
ATOM 649 C C . GLY A 1 82 ? -7.769 -2.771 -3.690 1.00 87.88 82 GLY A C 1
ATOM 650 O O . GLY A 1 82 ? -7.087 -3.003 -4.681 1.00 87.88 82 GLY A O 1
ATOM 651 N N . PHE A 1 83 ? -7.374 -1.940 -2.726 1.00 87.19 83 PHE A N 1
ATOM 652 C CA . PHE A 1 83 ? -6.188 -1.095 -2.822 1.00 87.19 83 PHE A CA 1
ATOM 653 C C . PHE A 1 83 ? -4.918 -1.902 -3.126 1.00 87.19 83 PHE A C 1
ATOM 655 O O . PHE A 1 83 ? -4.151 -1.567 -4.024 1.00 87.19 83 PHE A O 1
ATOM 662 N N . ILE A 1 84 ? -4.709 -3.019 -2.425 1.00 88.44 84 ILE A N 1
ATOM 663 C CA . ILE A 1 84 ? -3.554 -3.905 -2.637 1.00 88.44 84 ILE A CA 1
ATOM 664 C C . ILE A 1 84 ? -3.515 -4.470 -4.067 1.00 88.44 84 ILE A C 1
ATOM 666 O O . ILE A 1 84 ? -2.431 -4.619 -4.639 1.00 88.44 84 ILE A O 1
ATOM 670 N N . LYS A 1 85 ? -4.675 -4.799 -4.647 1.00 86.56 85 LYS A N 1
ATOM 671 C CA . LYS A 1 85 ? -4.768 -5.294 -6.029 1.00 86.56 85 LYS A CA 1
ATOM 672 C C . LYS A 1 85 ? -4.46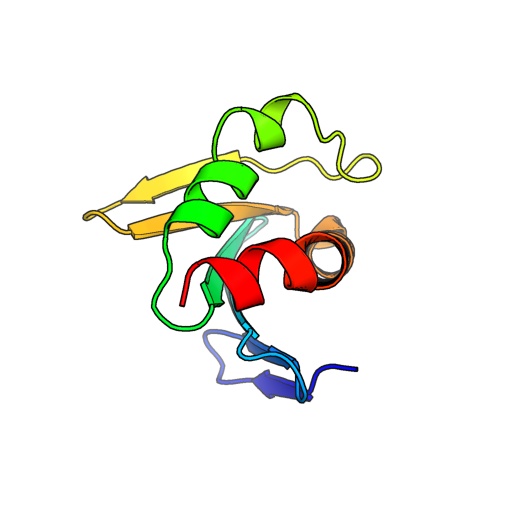2 -4.194 -7.034 1.00 86.56 85 LYS A C 1
ATOM 674 O O . LYS A 1 85 ? -3.696 -4.443 -7.958 1.00 86.56 85 LYS A O 1
ATOM 679 N N . GLU A 1 86 ? -4.988 -2.999 -6.815 1.00 83.62 86 GLU A N 1
ATOM 680 C CA . GLU A 1 86 ? -4.746 -1.856 -7.691 1.00 83.62 86 GLU A CA 1
ATOM 681 C C . GLU A 1 86 ? -3.273 -1.450 -7.715 1.00 83.62 86 GLU A C 1
ATOM 683 O O . GLU A 1 86 ? -2.684 -1.304 -8.784 1.00 83.62 86 GLU A O 1
ATOM 688 N N . VAL A 1 87 ? -2.617 -1.397 -6.551 1.00 83.88 87 VAL A N 1
ATOM 689 C CA . VAL A 1 87 ? -1.164 -1.169 -6.474 1.00 83.88 87 VAL A CA 1
ATOM 690 C C . VAL A 1 87 ? -0.401 -2.226 -7.276 1.00 83.88 87 VAL A C 1
ATOM 692 O O . VAL A 1 87 ? 0.550 -1.909 -7.992 1.00 83.88 87 VAL A O 1
ATOM 695 N N . TYR A 1 88 ? -0.809 -3.492 -7.177 1.00 84.44 88 TYR A N 1
ATOM 696 C CA . TYR A 1 88 ? -0.204 -4.568 -7.954 1.00 84.44 88 TYR A CA 1
ATOM 697 C C . TYR A 1 88 ? -0.397 -4.383 -9.464 1.00 84.44 88 TYR A C 1
ATOM 699 O O . TYR A 1 88 ? 0.578 -4.505 -10.211 1.00 84.44 88 TYR A O 1
ATOM 707 N N . PHE A 1 89 ? -1.618 -4.085 -9.916 1.00 81.62 89 PHE A N 1
ATOM 708 C CA . PHE A 1 89 ? -1.911 -3.862 -11.332 1.00 81.62 89 PHE A CA 1
ATOM 709 C C . PHE A 1 89 ? -1.138 -2.670 -11.878 1.00 81.62 89 PHE A C 1
ATOM 711 O O . PHE A 1 89 ? -0.446 -2.820 -12.883 1.00 81.62 89 PHE A O 1
ATOM 718 N N . PHE A 1 90 ? -1.125 -1.554 -11.153 1.00 79.88 90 PHE A N 1
ATOM 719 C CA . PHE A 1 90 ? -0.360 -0.371 -11.520 1.00 79.88 90 PHE A CA 1
ATOM 720 C C . PHE A 1 90 ? 1.126 -0.686 -11.742 1.00 79.88 90 PHE A C 1
ATOM 722 O O . PHE A 1 90 ? 1.704 -0.323 -12.770 1.00 79.88 90 PHE A O 1
ATOM 729 N N . VAL A 1 91 ? 1.757 -1.411 -10.811 1.00 79.38 91 VAL A N 1
ATOM 730 C CA . VAL A 1 91 ? 3.169 -1.807 -10.942 1.00 79.38 91 VAL A CA 1
ATOM 731 C C . VAL A 1 91 ? 3.378 -2.746 -12.135 1.00 79.38 91 VAL A C 1
ATOM 733 O O . VAL A 1 91 ? 4.373 -2.619 -12.851 1.00 79.38 91 VAL A O 1
ATOM 736 N N . MET A 1 92 ? 2.453 -3.678 -12.375 1.00 80.06 92 MET A N 1
ATOM 737 C CA . MET A 1 92 ? 2.528 -4.626 -13.490 1.00 80.06 92 MET A CA 1
ATOM 738 C C . MET A 1 92 ? 2.378 -3.952 -14.858 1.00 80.06 92 MET A C 1
ATOM 740 O O . MET A 1 92 ? 3.173 -4.232 -15.755 1.00 80.06 92 MET A O 1
ATOM 744 N N . GLU A 1 93 ? 1.399 -3.064 -15.025 1.00 77.94 93 GLU A N 1
ATOM 745 C CA . GLU A 1 93 ? 1.157 -2.331 -16.274 1.00 77.94 93 GLU A CA 1
ATOM 746 C C . GLU A 1 93 ? 2.339 -1.435 -16.637 1.00 77.94 93 GLU A C 1
ATOM 748 O O . GLU A 1 93 ? 2.759 -1.357 -17.794 1.00 77.94 93 GLU A O 1
ATOM 753 N N . ASN A 1 94 ? 2.946 -0.823 -15.623 1.00 73.56 94 ASN A N 1
ATOM 754 C CA . ASN A 1 94 ? 4.072 0.076 -15.810 1.00 73.56 94 ASN A CA 1
ATOM 755 C C . ASN A 1 94 ? 5.427 -0.642 -15.829 1.00 73.56 94 ASN A C 1
ATOM 757 O O . ASN A 1 94 ? 6.446 0.006 -16.068 1.00 73.56 94 ASN A O 1
ATOM 761 N N . LYS A 1 95 ? 5.478 -1.972 -15.662 1.00 70.81 95 LYS A N 1
ATOM 762 C CA . LYS A 1 95 ? 6.728 -2.747 -15.550 1.00 70.81 95 LYS A CA 1
ATOM 763 C C . LYS A 1 95 ? 7.726 -2.493 -16.685 1.00 70.81 95 LYS A C 1
ATOM 765 O O . LYS A 1 95 ? 8.917 -2.347 -16.435 1.00 70.81 95 LYS A O 1
ATOM 770 N N . ASN A 1 96 ? 7.247 -2.334 -17.919 1.00 63.25 96 ASN A N 1
ATOM 771 C CA . ASN A 1 96 ? 8.098 -2.048 -19.084 1.00 63.25 96 ASN A CA 1
ATOM 772 C C . ASN A 1 96 ? 8.781 -0.669 -19.032 1.00 63.25 96 ASN A C 1
ATOM 774 O O . ASN A 1 96 ? 9.816 -0.467 -19.668 1.00 63.25 96 ASN A O 1
ATOM 778 N N . VAL A 1 97 ? 8.196 0.292 -18.315 1.00 60.31 97 VAL A N 1
ATOM 779 C CA . VAL A 1 97 ? 8.820 1.590 -18.024 1.00 60.31 97 VAL A CA 1
ATOM 780 C C . VAL A 1 97 ? 9.883 1.411 -16.937 1.00 60.31 97 VAL A C 1
ATOM 782 O O . VAL A 1 97 ? 10.955 2.002 -17.025 1.00 60.31 97 VAL A O 1
ATOM 785 N N . LEU A 1 98 ? 9.642 0.531 -15.961 1.00 54.19 98 LEU A N 1
ATOM 786 C CA . LEU A 1 98 ? 10.561 0.251 -14.848 1.00 54.19 98 LEU A CA 1
ATOM 787 C C . LEU A 1 98 ? 11.847 -0.427 -15.290 1.00 54.19 98 LEU A C 1
ATOM 789 O O . LEU A 1 98 ? 12.927 -0.012 -14.865 1.00 54.19 98 LEU A O 1
ATOM 793 N N . ASP A 1 99 ? 11.722 -1.421 -16.168 1.00 57.09 99 ASP A N 1
ATOM 794 C CA . ASP A 1 99 ? 12.854 -2.184 -16.692 1.00 57.09 99 ASP A CA 1
ATOM 795 C C . ASP A 1 99 ? 13.778 -1.312 -17.568 1.00 57.09 99 ASP A C 1
ATOM 797 O O . ASP A 1 99 ? 14.949 -1.634 -17.736 1.00 57.09 99 ASP A O 1
ATOM 801 N N . LYS A 1 100 ? 13.283 -0.177 -18.090 1.00 53.00 100 LYS A N 1
ATOM 802 C CA . LYS A 1 100 ? 14.045 0.769 -18.931 1.00 53.00 100 LYS A CA 1
ATOM 803 C C . LYS A 1 100 ? 14.765 1.879 -18.166 1.00 53.00 100 LYS A C 1
ATOM 805 O O . LYS A 1 100 ? 15.582 2.575 -18.758 1.00 53.00 100 LYS A O 1
ATOM 810 N N . ILE A 1 101 ? 14.448 2.088 -16.887 1.00 50.94 101 ILE A N 1
ATOM 811 C CA . ILE A 1 101 ? 15.089 3.124 -16.053 1.00 50.94 101 ILE A CA 1
ATOM 812 C C . ILE A 1 101 ? 16.311 2.532 -15.310 1.00 50.94 101 ILE A C 1
ATOM 814 O O . ILE A 1 101 ? 16.878 3.180 -14.431 1.00 50.94 101 ILE A O 1
ATOM 818 N N . VAL A 1 102 ? 16.674 1.268 -15.564 1.00 45.34 102 VAL A N 1
ATOM 819 C CA . VAL A 1 102 ? 17.860 0.596 -14.995 1.00 45.34 102 VAL A CA 1
ATOM 820 C C . VAL A 1 102 ? 19.081 0.850 -15.868 1.00 45.34 102 VAL A C 1
ATOM 822 O O . VAL A 1 102 ? 18.964 0.672 -17.098 1.00 45.34 102 VAL A O 1
#